Protein AF-A0A1M5YSQ1-F1 (afdb_monomer_lite)

Structure (mmCIF, N/CA/C/O backbone):
data_AF-A0A1M5YSQ1-F1
#
_entry.id   AF-A0A1M5YSQ1-F1
#
loop_
_atom_site.group_PDB
_atom_site.id
_atom_site.type_symbol
_atom_site.label_atom_id
_atom_site.label_alt_id
_atom_site.label_comp_id
_atom_site.label_asym_id
_atom_site.label_entity_id
_atom_site.label_seq_id
_atom_site.pdbx_PDB_ins_code
_atom_site.Cartn_x
_atom_site.Cartn_y
_atom_site.Cartn_z
_atom_site.occupancy
_atom_site.B_iso_or_equiv
_atom_site.auth_seq_id
_atom_site.auth_comp_id
_atom_site.auth_asym_id
_atom_site.auth_atom_id
_atom_site.pdbx_PDB_model_num
ATOM 1 N N . MET A 1 1 ? 1.270 -7.930 -24.022 1.00 67.38 1 MET A N 1
ATOM 2 C CA . MET A 1 1 ? 0.389 -8.095 -22.838 1.00 67.38 1 MET A CA 1
ATOM 3 C C . MET A 1 1 ? 0.809 -7.225 -21.651 1.00 67.38 1 MET A C 1
ATOM 5 O O . MET A 1 1 ? 0.004 -6.414 -21.222 1.00 67.38 1 MET A O 1
ATOM 9 N N . ARG A 1 2 ? 2.056 -7.299 -21.154 1.00 74.00 2 ARG A N 1
ATOM 10 C CA . ARG A 1 2 ? 2.515 -6.504 -19.987 1.00 74.00 2 ARG A CA 1
ATOM 11 C C . ARG A 1 2 ? 2.346 -4.981 -20.124 1.00 74.00 2 ARG A C 1
ATOM 13 O O . ARG A 1 2 ? 1.919 -4.342 -19.172 1.00 74.00 2 ARG A O 1
ATOM 20 N N . ALA A 1 3 ? 2.619 -4.418 -21.305 1.00 78.94 3 ALA A N 1
ATOM 21 C CA . ALA A 1 3 ? 2.424 -2.988 -21.570 1.00 78.94 3 ALA A CA 1
ATOM 22 C C . ALA A 1 3 ? 0.945 -2.566 -21.498 1.00 78.94 3 ALA A C 1
ATOM 24 O O . ALA A 1 3 ? 0.623 -1.518 -20.954 1.00 78.94 3 ALA A O 1
ATOM 25 N N . MET A 1 4 ? 0.041 -3.421 -21.981 1.00 82.69 4 MET A N 1
ATOM 26 C CA . MET A 1 4 ? -1.400 -3.158 -21.982 1.00 82.69 4 MET A CA 1
ATOM 27 C C . MET A 1 4 ? -1.969 -3.161 -20.556 1.00 82.69 4 MET A C 1
ATOM 29 O O . MET A 1 4 ? -2.725 -2.268 -20.194 1.00 82.69 4 MET A O 1
ATOM 33 N N . ILE A 1 5 ? -1.520 -4.102 -19.715 1.00 84.00 5 ILE A N 1
ATOM 34 C CA . ILE A 1 5 ? -1.881 -4.151 -18.287 1.00 84.00 5 ILE A CA 1
ATOM 35 C C . ILE A 1 5 ? -1.378 -2.897 -17.555 1.00 84.00 5 ILE A C 1
ATOM 37 O O . ILE A 1 5 ? -2.077 -2.360 -16.701 1.00 84.00 5 ILE A O 1
ATOM 41 N N . TRP A 1 6 ? -0.198 -2.388 -17.922 1.00 83.00 6 TRP A N 1
ATOM 42 C CA . TRP A 1 6 ? 0.349 -1.150 -17.358 1.00 83.00 6 TRP A CA 1
ATOM 43 C C . TRP A 1 6 ? -0.514 0.077 -17.662 1.00 83.00 6 TRP A C 1
ATOM 45 O O . TRP A 1 6 ? -0.778 0.873 -16.765 1.00 83.00 6 TRP A O 1
ATOM 55 N N . VAL A 1 7 ? -0.974 0.217 -18.907 1.00 86.88 7 VAL A N 1
ATOM 56 C CA . VAL A 1 7 ? -1.852 1.326 -19.315 1.00 86.88 7 VAL A CA 1
ATOM 57 C C . VAL A 1 7 ? -3.193 1.250 -18.584 1.00 86.88 7 VAL A C 1
ATOM 59 O O . VAL A 1 7 ? -3.645 2.249 -18.030 1.00 86.88 7 VAL A O 1
ATOM 62 N N . ILE A 1 8 ? -3.785 0.055 -18.504 1.00 87.25 8 ILE A N 1
ATOM 63 C CA . ILE A 1 8 ? -5.049 -0.171 -17.787 1.00 87.25 8 ILE A CA 1
ATOM 64 C C . ILE A 1 8 ? -4.910 0.192 -16.304 1.00 87.25 8 ILE A C 1
ATOM 66 O O . ILE A 1 8 ? -5.778 0.870 -15.754 1.00 87.25 8 ILE A O 1
ATOM 70 N N . ALA A 1 9 ? -3.805 -0.201 -15.664 1.00 84.94 9 ALA A N 1
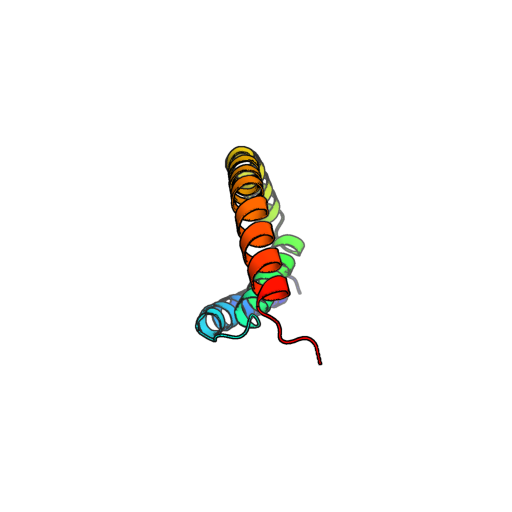ATOM 71 C CA . ALA A 1 9 ? -3.559 0.120 -14.264 1.00 84.94 9 ALA A CA 1
ATOM 72 C C . ALA A 1 9 ? -3.445 1.637 -14.024 1.00 84.94 9 ALA A C 1
ATOM 74 O O . ALA A 1 9 ? -4.027 2.143 -13.069 1.00 84.94 9 ALA A O 1
ATOM 75 N N . TRP A 1 10 ? -2.786 2.384 -14.914 1.00 88.12 10 TRP A N 1
ATOM 76 C CA . TRP A 1 10 ? -2.736 3.849 -14.824 1.00 88.12 10 TRP A CA 1
ATOM 77 C C . TRP A 1 10 ? -4.107 4.504 -14.979 1.00 88.12 10 TRP A C 1
ATOM 79 O O . TRP A 1 10 ? -4.447 5.393 -14.199 1.00 88.12 10 TRP A O 1
ATOM 89 N N . CYS A 1 11 ? -4.909 4.053 -15.946 1.00 87.00 11 CYS A N 1
ATOM 90 C CA . CYS A 1 11 ? -6.268 4.560 -16.130 1.00 87.00 11 CYS A CA 1
ATOM 91 C C . CYS A 1 11 ? -7.133 4.321 -14.884 1.00 87.00 11 CYS A C 1
ATOM 93 O O . CYS A 1 11 ? -7.814 5.239 -14.428 1.00 87.00 11 CYS A O 1
ATOM 95 N N . LEU A 1 12 ? -7.064 3.121 -14.297 1.00 85.50 12 LEU A N 1
ATOM 96 C CA . LEU A 1 12 ? -7.770 2.782 -13.056 1.00 85.50 12 LEU A CA 1
ATOM 97 C C . LEU A 1 12 ? -7.286 3.616 -11.865 1.00 85.50 12 LEU A C 1
ATOM 99 O O . LEU A 1 12 ? -8.105 4.027 -11.047 1.00 85.50 12 LEU A O 1
ATOM 103 N N . MET A 1 13 ? -5.985 3.899 -11.777 1.00 88.06 13 MET A N 1
ATOM 104 C CA . MET A 1 13 ? -5.423 4.691 -10.683 1.00 88.06 13 MET A CA 1
ATOM 105 C C . MET A 1 13 ? -5.868 6.157 -10.748 1.00 88.06 13 MET A C 1
ATOM 107 O O . MET A 1 13 ? -6.239 6.730 -9.724 1.00 88.06 13 MET A O 1
ATOM 111 N N . LEU A 1 14 ? -5.903 6.748 -11.947 1.00 88.50 14 LEU A N 1
ATOM 112 C CA . LEU A 1 14 ? -6.421 8.105 -12.158 1.00 88.50 14 LEU A CA 1
ATOM 113 C C . LEU A 1 14 ? -7.920 8.188 -11.854 1.00 88.50 14 LEU A C 1
ATOM 115 O O . LEU A 1 14 ? -8.354 9.085 -11.134 1.00 88.50 14 LEU A O 1
ATOM 119 N N . LEU A 1 15 ? -8.701 7.223 -12.348 1.00 87.19 15 LEU A N 1
ATOM 120 C CA . LEU A 1 15 ? -10.136 7.135 -12.076 1.00 87.19 15 LEU A CA 1
ATOM 121 C C . LEU A 1 15 ? -10.411 6.984 -10.572 1.00 87.19 15 LEU A C 1
ATOM 123 O O . LEU A 1 15 ? -11.250 7.690 -10.015 1.00 87.19 15 LEU A O 1
ATOM 127 N N . GLY A 1 16 ? -9.673 6.092 -9.909 1.00 80.94 16 GLY A N 1
ATOM 128 C CA . GLY A 1 16 ? -9.748 5.894 -8.468 1.00 80.94 16 GLY A CA 1
ATOM 129 C C . GLY A 1 16 ? -9.416 7.173 -7.699 1.00 80.94 16 GLY A C 1
ATOM 130 O O . GLY A 1 16 ? -10.146 7.522 -6.778 1.00 80.94 16 GLY A O 1
ATOM 131 N N . GLY A 1 17 ? -8.394 7.922 -8.130 1.00 85.81 17 GLY A N 1
ATOM 132 C CA . GLY A 1 17 ? -8.026 9.219 -7.553 1.00 85.81 17 GLY A CA 1
ATOM 133 C C . GLY A 1 17 ? -9.149 10.257 -7.608 1.00 85.81 17 GLY A C 1
ATOM 134 O O . GLY A 1 17 ? -9.401 10.936 -6.617 1.00 85.81 17 GLY A O 1
ATOM 135 N N . VAL A 1 18 ? -9.880 10.338 -8.722 1.00 85.81 18 VAL A N 1
ATOM 136 C CA . VAL A 1 18 ? -11.058 11.219 -8.838 1.00 85.81 18 VAL A CA 1
ATOM 137 C C . VAL A 1 18 ? -12.194 10.744 -7.924 1.00 85.81 18 VAL A C 1
ATOM 139 O O . VAL A 1 18 ? -12.860 11.549 -7.277 1.00 85.81 18 VAL A O 1
ATOM 142 N N . LEU A 1 19 ? -12.396 9.430 -7.820 1.00 83.62 19 LEU A N 1
ATOM 143 C CA . LEU A 1 19 ? -13.460 8.837 -7.007 1.00 83.62 19 LEU A CA 1
ATOM 144 C C . LEU A 1 19 ? -13.193 8.884 -5.494 1.00 83.62 19 LEU A C 1
ATOM 146 O O . LEU A 1 19 ? -14.130 8.688 -4.724 1.00 83.62 19 LEU A O 1
ATOM 150 N N . VAL A 1 20 ? -11.970 9.172 -5.039 1.00 83.81 20 VAL A N 1
ATOM 151 C CA . VAL A 1 20 ? -11.660 9.355 -3.604 1.00 83.81 20 VAL A CA 1
ATOM 152 C C . VAL A 1 20 ? -12.389 10.561 -3.005 1.00 83.81 20 VAL A C 1
ATOM 154 O O . VAL A 1 20 ? -12.664 10.571 -1.810 1.00 83.81 20 VAL A O 1
ATOM 157 N N . PHE A 1 21 ? -12.769 11.545 -3.823 1.00 82.44 21 PHE A N 1
ATOM 158 C CA . PHE A 1 21 ? -13.584 12.676 -3.369 1.00 82.44 21 PHE A CA 1
ATOM 159 C C . PHE A 1 21 ? -15.051 12.304 -3.113 1.00 82.44 21 PHE A C 1
ATOM 161 O O . PHE A 1 21 ? -15.809 13.119 -2.589 1.00 82.44 21 PHE A O 1
ATOM 168 N N . THR A 1 22 ? -15.470 11.085 -3.464 1.00 83.12 22 THR A N 1
ATOM 169 C CA . THR A 1 22 ? -16.812 10.598 -3.138 1.00 83.12 22 THR A CA 1
ATOM 170 C C . THR A 1 22 ? -16.846 10.042 -1.710 1.00 83.12 22 THR A C 1
ATOM 172 O O . THR A 1 22 ? -15.881 9.420 -1.271 1.00 83.12 22 THR A O 1
ATOM 175 N N . PRO A 1 23 ? -17.958 10.204 -0.966 1.00 76.62 23 PRO A N 1
ATOM 176 C CA . PRO A 1 23 ? -18.094 9.667 0.394 1.00 76.62 23 PRO A CA 1
ATOM 177 C C . PRO A 1 23 ? -18.133 8.127 0.447 1.00 76.62 23 PRO A C 1
ATOM 179 O O . PRO A 1 23 ? -18.223 7.546 1.526 1.00 76.62 23 PRO A O 1
ATOM 182 N N . LEU A 1 24 ? -18.084 7.455 -0.708 1.00 78.00 24 LEU A N 1
ATOM 183 C CA . LEU A 1 24 ? -18.054 6.004 -0.827 1.00 78.00 24 LEU A CA 1
ATOM 184 C C . LEU A 1 24 ? -16.601 5.516 -0.972 1.00 78.00 24 LEU A C 1
ATOM 186 O O . LEU A 1 24 ? -15.833 6.093 -1.740 1.00 78.00 24 LEU A O 1
ATOM 190 N N . PRO A 1 25 ? -16.218 4.386 -0.348 1.00 80.00 25 PRO A N 1
ATOM 191 C CA . PRO A 1 25 ? -14.842 3.872 -0.383 1.00 80.00 25 PRO A CA 1
ATOM 192 C C . PRO A 1 25 ? -14.419 3.295 -1.752 1.00 80.00 25 PRO A C 1
ATOM 194 O O . PRO A 1 25 ? -13.367 2.668 -1.871 1.00 80.00 25 PRO A O 1
ATOM 197 N N . VAL A 1 26 ? -15.222 3.492 -2.802 1.00 81.50 26 VAL A N 1
ATOM 198 C CA . VAL A 1 26 ? -15.018 2.933 -4.147 1.00 81.50 26 VAL A CA 1
ATOM 199 C C . VAL A 1 26 ? -13.706 3.421 -4.763 1.00 81.50 26 VAL A C 1
ATOM 201 O O . VAL A 1 26 ? -12.970 2.623 -5.343 1.00 81.50 26 VAL A O 1
ATOM 204 N N . GLY A 1 27 ? -13.368 4.704 -4.590 1.00 78.81 27 GLY A N 1
ATOM 205 C CA . GLY A 1 27 ? -12.110 5.263 -5.094 1.00 78.81 27 GLY A CA 1
ATOM 206 C C . GLY A 1 27 ? -10.881 4.593 -4.477 1.00 78.81 27 GLY A C 1
ATOM 207 O O . GLY A 1 27 ? -9.958 4.210 -5.194 1.00 78.81 27 GLY A O 1
ATOM 208 N N . ALA A 1 28 ? -10.905 4.354 -3.163 1.00 81.25 28 ALA A N 1
ATOM 209 C CA . ALA A 1 28 ? -9.817 3.676 -2.465 1.00 81.25 28 ALA A CA 1
ATOM 210 C C . ALA A 1 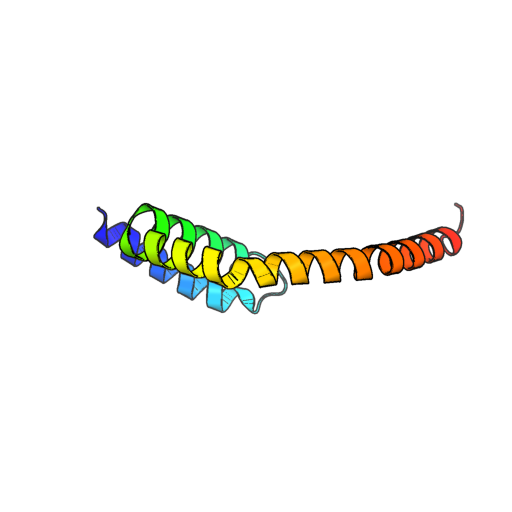28 ? -9.630 2.229 -2.958 1.00 81.25 28 ALA A C 1
ATOM 212 O O . ALA A 1 28 ? -8.497 1.809 -3.189 1.00 81.25 28 ALA A O 1
ATOM 213 N N . LEU A 1 29 ? -10.723 1.490 -3.187 1.00 84.94 29 LEU A N 1
ATOM 214 C CA . LEU A 1 29 ? -10.676 0.119 -3.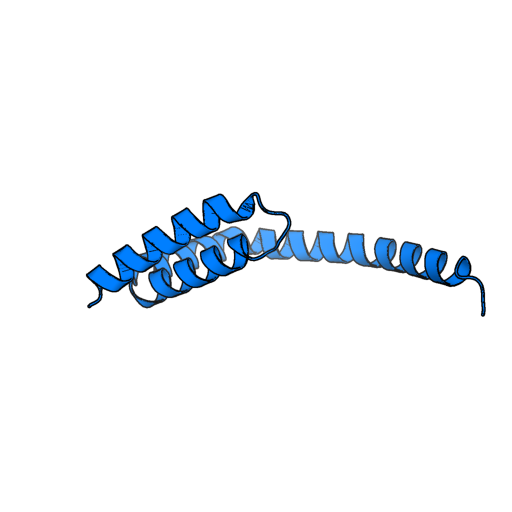718 1.00 84.94 29 LEU A CA 1
ATOM 215 C C . LEU A 1 29 ? -10.105 0.055 -5.143 1.00 84.94 29 LEU A C 1
ATOM 217 O O . LEU A 1 29 ? -9.324 -0.838 -5.465 1.00 84.94 29 LEU A O 1
ATOM 221 N N . LEU A 1 30 ? -10.462 1.014 -5.999 1.00 84.62 30 LEU A N 1
ATOM 222 C CA . LEU A 1 30 ? -9.918 1.108 -7.357 1.00 84.62 30 LEU A CA 1
ATOM 223 C C . LEU A 1 30 ? -8.413 1.393 -7.348 1.00 84.62 30 LEU A C 1
ATOM 225 O O . LEU A 1 30 ? -7.657 0.767 -8.096 1.00 84.62 30 LEU A O 1
ATOM 229 N N . ILE A 1 31 ? -7.965 2.289 -6.465 1.00 84.75 31 ILE A N 1
ATOM 230 C CA . ILE A 1 31 ? -6.542 2.596 -6.301 1.00 84.75 31 ILE A CA 1
ATOM 231 C C . ILE A 1 31 ? -5.786 1.360 -5.808 1.00 84.75 31 ILE A C 1
ATOM 233 O O . ILE A 1 31 ? -4.771 1.004 -6.405 1.00 84.75 31 ILE A O 1
ATOM 237 N N . THR A 1 32 ? -6.270 0.657 -4.780 1.00 84.75 32 THR A N 1
ATOM 238 C CA . THR A 1 32 ? -5.564 -0.531 -4.272 1.00 84.75 32 THR A CA 1
ATOM 239 C C . THR A 1 32 ? -5.492 -1.653 -5.306 1.00 84.75 32 THR A C 1
ATOM 241 O O . THR A 1 32 ? -4.435 -2.271 -5.456 1.00 84.75 32 THR A O 1
ATOM 24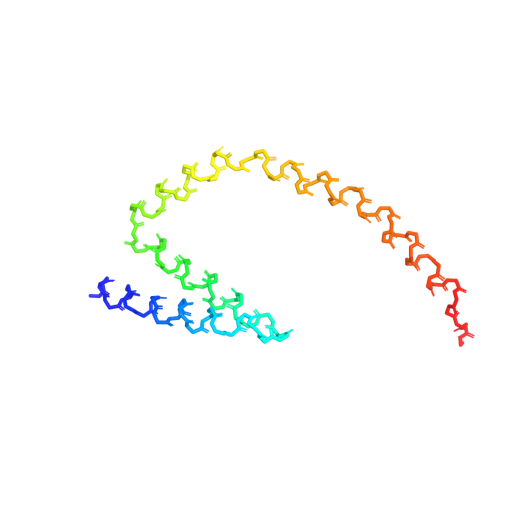4 N N . LEU A 1 33 ? -6.558 -1.867 -6.084 1.00 85.56 33 LEU A N 1
ATOM 245 C CA . LEU A 1 33 ? -6.578 -2.851 -7.166 1.00 85.56 33 LEU A CA 1
ATOM 246 C C . LEU A 1 33 ? -5.594 -2.493 -8.291 1.00 85.56 33 LEU A C 1
ATOM 248 O O . LEU A 1 33 ? -4.826 -3.349 -8.738 1.00 85.56 33 LEU A O 1
ATOM 252 N N . SER A 1 34 ? -5.576 -1.228 -8.724 1.00 84.19 34 SER A N 1
ATOM 253 C CA . SER A 1 34 ? -4.632 -0.749 -9.741 1.00 84.19 34 SER A CA 1
ATOM 254 C C . SER A 1 34 ? -3.177 -0.912 -9.292 1.00 84.19 34 SER A C 1
ATOM 256 O O . SER A 1 34 ? -2.343 -1.419 -10.046 1.00 84.19 34 SER A O 1
ATOM 258 N N . LEU A 1 35 ? -2.885 -0.589 -8.031 1.00 82.81 35 LEU A N 1
ATOM 259 C CA . LEU A 1 35 ? -1.554 -0.714 -7.454 1.00 82.81 35 LEU A CA 1
ATOM 260 C C . LEU A 1 35 ? -1.117 -2.183 -7.360 1.00 82.81 35 LEU A C 1
ATOM 262 O O . LEU A 1 35 ? 0.019 -2.508 -7.708 1.00 82.81 35 LEU A O 1
ATOM 266 N N . ALA A 1 36 ? -2.021 -3.088 -6.968 1.00 84.56 36 ALA A N 1
ATOM 267 C CA . ALA A 1 36 ? -1.767 -4.529 -6.948 1.00 84.56 36 ALA A CA 1
ATOM 268 C C . ALA A 1 36 ? -1.424 -5.071 -8.347 1.00 84.56 36 ALA A C 1
ATOM 270 O O . ALA A 1 36 ? -0.467 -5.835 -8.498 1.00 84.56 36 ALA A O 1
ATOM 271 N N . MET A 1 37 ? -2.136 -4.619 -9.387 1.00 82.69 37 MET A N 1
ATOM 272 C CA . MET A 1 37 ? -1.814 -4.966 -10.775 1.00 82.69 37 MET A CA 1
ATOM 273 C C . MET A 1 37 ? -0.433 -4.444 -11.199 1.00 82.69 37 MET A C 1
ATOM 275 O O . MET A 1 37 ? 0.343 -5.186 -11.804 1.00 82.69 37 MET A O 1
ATOM 279 N N . MET A 1 38 ? -0.078 -3.200 -10.853 1.00 83.44 38 MET A N 1
ATOM 280 C CA . MET A 1 38 ? 1.246 -2.644 -11.177 1.00 83.44 38 MET A CA 1
ATOM 281 C C . MET A 1 38 ? 2.381 -3.404 -10.487 1.00 83.44 38 MET A C 1
ATOM 283 O O . MET A 1 38 ? 3.417 -3.668 -11.107 1.00 83.44 38 MET A O 1
ATOM 287 N N . LEU A 1 39 ? 2.180 -3.783 -9.223 1.00 84.44 39 LEU A N 1
ATOM 288 C CA . LEU A 1 39 ? 3.133 -4.579 -8.454 1.00 84.44 39 LEU A CA 1
ATOM 289 C C . LEU A 1 39 ? 3.291 -5.984 -9.038 1.00 84.44 39 LEU A C 1
ATOM 291 O O . LEU A 1 39 ? 4.410 -6.481 -9.094 1.00 84.44 39 LEU A O 1
ATOM 295 N N . GLY A 1 40 ? 2.218 -6.608 -9.528 1.00 79.56 40 GLY A N 1
ATOM 296 C CA . GLY A 1 40 ? 2.288 -7.922 -10.177 1.00 79.56 40 GLY A CA 1
ATOM 297 C C . GLY A 1 40 ? 3.081 -7.925 -11.490 1.00 79.56 40 GLY A C 1
ATOM 298 O O . GLY A 1 40 ? 3.683 -8.934 -11.850 1.00 79.56 40 GLY A O 1
ATOM 299 N N . VAL A 1 41 ? 3.121 -6.794 -12.204 1.00 82.56 41 VAL A N 1
ATOM 300 C CA . VAL A 1 41 ? 3.783 -6.697 -13.517 1.00 82.56 41 VAL A CA 1
ATOM 301 C C . VAL A 1 41 ? 5.207 -6.134 -13.434 1.00 82.56 41 VAL A C 1
ATOM 303 O O . VAL A 1 41 ? 6.030 -6.446 -14.299 1.00 82.56 41 VAL A O 1
ATOM 306 N N . SER A 1 42 ? 5.526 -5.313 -12.427 1.00 82.88 42 SER A N 1
ATOM 307 C CA . SER A 1 42 ? 6.802 -4.590 -12.345 1.00 82.88 42 SER A CA 1
ATOM 308 C C . SER A 1 42 ? 7.651 -4.987 -11.127 1.00 82.88 42 SER A C 1
ATOM 310 O O . SER A 1 42 ? 7.372 -4.539 -10.011 1.00 82.88 42 SER A O 1
ATOM 312 N N . PRO A 1 43 ? 8.770 -5.714 -11.320 1.00 81.38 43 PRO A N 1
ATOM 313 C CA . PRO A 1 43 ? 9.676 -6.069 -10.222 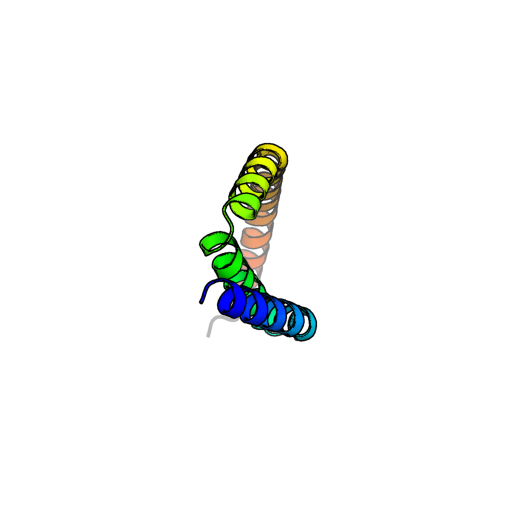1.00 81.38 43 PRO A CA 1
ATOM 314 C C . PRO A 1 43 ? 10.373 -4.842 -9.606 1.00 81.38 43 PRO A C 1
ATOM 316 O O . PRO A 1 43 ? 10.715 -4.833 -8.427 1.00 81.38 43 PRO A O 1
ATOM 319 N N . ARG A 1 44 ? 10.535 -3.752 -10.371 1.00 82.56 44 ARG A N 1
ATOM 320 C CA . ARG A 1 44 ? 11.095 -2.491 -9.854 1.00 82.56 44 ARG A CA 1
ATOM 321 C C . ARG A 1 44 ? 10.180 -1.846 -8.813 1.00 82.56 44 ARG A C 1
ATOM 323 O O . ARG A 1 44 ? 10.671 -1.323 -7.816 1.00 82.56 44 ARG A O 1
ATOM 330 N N . LEU A 1 45 ? 8.865 -1.887 -9.041 1.00 77.19 45 LEU A N 1
ATOM 331 C CA . LEU A 1 45 ? 7.882 -1.363 -8.090 1.00 77.19 45 LEU A CA 1
ATOM 332 C C . LEU A 1 45 ? 7.808 -2.232 -6.833 1.00 77.19 45 LEU A C 1
ATOM 334 O O . LEU A 1 45 ? 7.734 -1.681 -5.740 1.00 77.19 45 LEU A O 1
ATOM 338 N N . GLN A 1 46 ? 7.922 -3.557 -6.966 1.00 81.31 46 GLN A N 1
ATOM 339 C CA . GLN A 1 46 ? 8.004 -4.456 -5.809 1.00 81.31 46 GLN A CA 1
ATOM 340 C C . GLN A 1 46 ? 9.208 -4.133 -4.918 1.00 81.31 46 GLN A C 1
ATOM 342 O O . GLN A 1 46 ? 9.039 -3.948 -3.715 1.00 81.31 46 GLN A O 1
ATOM 347 N N . ASN A 1 47 ? 10.399 -3.963 -5.502 1.00 83.38 47 ASN A N 1
ATOM 348 C CA . ASN A 1 47 ? 11.592 -3.594 -4.733 1.00 83.38 47 ASN A CA 1
ATOM 349 C C . ASN A 1 47 ? 11.434 -2.238 -4.033 1.00 83.38 47 ASN A C 1
ATOM 351 O O . ASN A 1 47 ? 11.813 -2.090 -2.873 1.00 83.38 47 ASN A O 1
ATOM 355 N N . ARG A 1 48 ? 10.842 -1.239 -4.702 1.00 83.75 48 ARG A N 1
ATOM 356 C CA . ARG A 1 48 ? 10.563 0.066 -4.080 1.00 83.75 48 ARG A CA 1
ATOM 357 C C . ARG A 1 48 ? 9.561 -0.047 -2.935 1.00 83.75 48 ARG A C 1
ATOM 359 O O . ARG A 1 48 ? 9.780 0.574 -1.900 1.00 83.75 48 ARG A O 1
ATOM 366 N N . LEU A 1 49 ? 8.511 -0.851 -3.096 1.00 81.56 49 LEU A N 1
ATOM 367 C CA . LEU A 1 49 ? 7.534 -1.106 -2.040 1.00 81.56 49 LEU A CA 1
ATOM 368 C C . LEU A 1 49 ? 8.182 -1.800 -0.840 1.00 81.56 49 LEU A C 1
ATOM 370 O O . LEU A 1 49 ? 7.904 -1.434 0.297 1.00 81.56 49 LEU A O 1
ATOM 374 N N . GLN A 1 50 ? 9.062 -2.769 -1.083 1.00 82.25 50 GLN A N 1
ATOM 375 C CA . GLN A 1 50 ? 9.778 -3.471 -0.025 1.00 82.25 50 GLN A CA 1
ATOM 376 C C . GLN A 1 50 ? 10.682 -2.517 0.765 1.00 82.25 50 GLN A C 1
ATOM 378 O O . GLN A 1 50 ? 10.609 -2.508 1.989 1.00 82.25 50 GLN A O 1
ATOM 383 N N . ILE A 1 51 ? 11.449 -1.660 0.080 1.00 84.75 51 ILE A N 1
ATOM 384 C CA . ILE A 1 51 ? 12.278 -0.619 0.718 1.00 84.75 51 ILE A CA 1
ATOM 385 C C . ILE A 1 51 ? 11.409 0.374 1.501 1.00 84.75 51 ILE A C 1
ATOM 387 O O . ILE A 1 51 ? 11.742 0.780 2.614 1.00 84.75 51 ILE A O 1
ATOM 391 N N . TRP A 1 52 ? 10.276 0.783 0.931 1.00 81.12 52 TRP A N 1
ATOM 392 C CA . TRP A 1 52 ? 9.355 1.682 1.614 1.00 81.12 52 TRP A CA 1
ATOM 393 C C . TRP A 1 52 ? 8.795 1.038 2.886 1.00 81.12 52 TRP A C 1
ATOM 395 O O . TRP A 1 52 ? 8.834 1.668 3.940 1.00 81.12 52 TRP A O 1
ATOM 405 N N . ARG A 1 53 ? 8.372 -0.232 2.818 1.00 79.94 53 ARG A N 1
ATOM 406 C CA . ARG A 1 53 ? 7.861 -1.001 3.960 1.00 79.94 53 ARG A CA 1
ATOM 407 C C . ARG A 1 53 ? 8.912 -1.156 5.056 1.00 79.94 53 ARG A C 1
ATOM 409 O O . ARG A 1 53 ? 8.592 -0.947 6.219 1.00 79.94 53 ARG A O 1
ATOM 416 N N . THR A 1 54 ? 10.164 -1.458 4.711 1.00 81.69 54 THR A N 1
ATOM 417 C CA . THR A 1 54 ? 11.241 -1.537 5.713 1.00 81.69 54 THR A CA 1
ATOM 418 C C . THR A 1 54 ? 11.492 -0.190 6.387 1.00 81.69 54 THR A C 1
ATOM 420 O O . THR A 1 54 ? 11.741 -0.148 7.586 1.00 81.69 54 THR A O 1
ATOM 423 N N . ASN A 1 55 ? 11.356 0.916 5.649 1.00 83.31 55 ASN A N 1
ATOM 424 C CA . ASN A 1 55 ? 11.549 2.262 6.192 1.00 83.31 55 ASN A CA 1
ATOM 425 C C . ASN A 1 55 ? 10.345 2.769 7.007 1.00 83.31 55 ASN A C 1
ATOM 427 O O . ASN A 1 55 ? 10.522 3.593 7.898 1.00 83.31 55 ASN A O 1
ATOM 431 N N . HIS A 1 56 ? 9.133 2.287 6.713 1.00 77.94 56 HIS A N 1
ATOM 432 C CA . HIS A 1 56 ? 7.886 2.705 7.369 1.00 77.94 56 HIS A CA 1
ATOM 433 C C . HIS A 1 56 ? 7.397 1.720 8.441 1.00 77.94 56 HIS A C 1
ATOM 435 O O . HIS A 1 56 ? 6.392 1.994 9.084 1.00 77.94 56 HIS A O 1
ATOM 441 N N . GLY A 1 57 ? 8.131 0.642 8.734 1.00 73.56 57 GLY A N 1
ATOM 442 C CA . GLY A 1 57 ? 7.894 -0.197 9.918 1.00 73.56 57 GLY A CA 1
ATOM 443 C C . GLY A 1 57 ? 7.687 0.572 11.243 1.00 73.56 57 GLY A C 1
ATOM 444 O O . GLY A 1 57 ? 6.834 0.175 12.037 1.00 73.56 57 GLY A O 1
ATOM 445 N N . PRO A 1 58 ? 8.370 1.706 11.518 1.00 78.19 58 PRO A N 1
ATOM 446 C CA . PRO A 1 58 ? 8.039 2.530 12.684 1.00 78.19 58 PRO A CA 1
ATOM 447 C C . PRO A 1 58 ? 6.666 3.228 12.613 1.00 78.19 58 PRO A C 1
ATOM 449 O O . PRO A 1 58 ? 6.108 3.519 13.672 1.00 78.19 58 PRO A O 1
ATOM 452 N N . LEU A 1 59 ? 6.089 3.475 11.427 1.00 75.94 59 LEU A N 1
ATOM 453 C CA . LEU A 1 59 ? 4.709 3.971 11.313 1.00 75.94 59 LEU A CA 1
ATOM 454 C C . LEU A 1 59 ? 3.686 2.917 11.729 1.00 75.94 59 LEU A C 1
ATOM 456 O O . LEU A 1 59 ? 2.718 3.289 12.382 1.00 75.94 59 LEU A O 1
ATOM 460 N N . ASP A 1 60 ? 3.902 1.637 11.425 1.00 75.38 60 ASP A N 1
ATOM 461 C CA . ASP A 1 60 ? 2.996 0.567 11.873 1.00 75.38 60 ASP A CA 1
ATOM 462 C C . ASP A 1 60 ? 2.926 0.530 13.407 1.00 75.38 60 ASP A C 1
ATOM 464 O O . ASP A 1 60 ? 1.850 0.455 14.002 1.00 75.38 60 ASP A O 1
ATOM 468 N N . ASN A 1 61 ? 4.071 0.720 14.070 1.00 81.19 61 ASN A N 1
ATOM 469 C CA . ASN A 1 61 ? 4.127 0.847 15.526 1.00 81.19 61 ASN A CA 1
ATOM 470 C C . ASN A 1 61 ? 3.393 2.094 16.047 1.00 81.19 61 ASN A C 1
ATOM 472 O O . ASN A 1 61 ? 2.796 2.048 17.124 1.00 81.19 61 ASN A O 1
ATOM 476 N N . LEU A 1 62 ? 3.434 3.216 15.320 1.00 81.94 62 LEU A N 1
ATOM 477 C CA . LEU A 1 62 ? 2.674 4.420 15.672 1.00 81.94 62 LEU A CA 1
ATOM 478 C C . LEU A 1 62 ? 1.170 4.219 15.467 1.00 81.94 62 LEU A C 1
ATOM 480 O O . LEU A 1 62 ? 0.393 4.601 16.339 1.00 81.94 62 LEU A O 1
ATOM 484 N N . MET A 1 63 ? 0.766 3.576 14.372 1.00 77.69 63 MET A N 1
ATOM 485 C CA . MET A 1 63 ? -0.620 3.200 14.092 1.00 77.69 63 MET A CA 1
ATOM 486 C C . MET A 1 63 ? -1.176 2.310 15.203 1.00 77.69 63 MET A C 1
ATOM 488 O O . MET A 1 63 ? -2.191 2.658 15.799 1.00 77.69 63 MET A O 1
ATOM 492 N N . HIS A 1 64 ? -0.458 1.255 15.598 1.00 82.19 64 HIS A N 1
ATOM 493 C CA . HIS A 1 64 ? -0.872 0.405 16.718 1.00 82.19 64 HIS A CA 1
ATOM 494 C C . HIS A 1 64 ? -0.932 1.144 18.059 1.00 82.19 64 HIS A C 1
ATOM 496 O O . HIS A 1 64 ? -1.779 0.842 18.902 1.00 82.19 64 HIS A O 1
ATOM 502 N N . LYS A 1 65 ? -0.057 2.129 18.293 1.00 84.62 65 LYS A N 1
ATOM 503 C CA . LYS A 1 65 ? -0.151 2.978 19.491 1.00 84.62 65 LYS A CA 1
ATOM 504 C C . LYS A 1 65 ? -1.401 3.856 19.463 1.00 84.62 65 LYS A C 1
ATOM 506 O O . LYS A 1 65 ? -2.069 3.968 20.487 1.00 84.62 65 LYS A O 1
ATOM 511 N N . LEU A 1 66 ? -1.722 4.461 18.321 1.00 82.75 66 LEU A N 1
ATOM 512 C CA . LEU A 1 66 ? -2.937 5.262 18.154 1.00 82.75 66 LEU A CA 1
ATOM 513 C C . LEU A 1 66 ? -4.195 4.406 18.300 1.00 82.75 66 LEU A C 1
ATOM 515 O O . LEU A 1 66 ? -5.124 4.808 18.993 1.00 82.75 66 LEU A O 1
ATOM 519 N N . GLU A 1 67 ? -4.195 3.209 17.725 1.00 82.81 67 GLU A N 1
ATOM 520 C CA . GLU A 1 67 ? -5.270 2.229 17.856 1.00 82.81 67 GLU A CA 1
ATOM 521 C C . GLU A 1 67 ? -5.516 1.882 19.331 1.00 82.81 67 GLU A C 1
ATOM 523 O O . GLU A 1 67 ? -6.628 2.054 19.826 1.00 82.81 67 GLU A O 1
ATOM 528 N N . ARG A 1 68 ? -4.457 1.562 20.091 1.00 84.81 68 ARG A N 1
ATOM 529 C CA . ARG A 1 68 ? -4.547 1.327 21.546 1.00 84.81 68 ARG A CA 1
ATOM 530 C C . ARG A 1 68 ? -5.056 2.526 22.346 1.00 84.81 68 ARG A C 1
ATOM 532 O O . ARG A 1 68 ? -5.642 2.330 23.406 1.00 84.81 68 ARG A O 1
ATOM 539 N N . LEU A 1 69 ? -4.816 3.755 21.890 1.00 85.06 69 LEU A N 1
ATOM 540 C CA . LEU A 1 69 ? -5.317 4.971 22.546 1.00 85.06 69 LEU A CA 1
ATOM 541 C C . LEU A 1 69 ? -6.784 5.261 22.195 1.00 85.06 69 LEU A C 1
ATOM 543 O O . LEU A 1 69 ? -7.517 5.819 23.014 1.00 85.06 69 LEU A O 1
ATOM 547 N N . CYS A 1 70 ? -7.215 4.891 20.991 1.00 81.38 70 CYS A N 1
ATOM 548 C CA . CYS A 1 70 ? -8.588 5.061 20.524 1.00 81.38 70 CYS A CA 1
ATOM 549 C C . CYS A 1 70 ? -9.533 3.987 21.077 1.00 81.38 70 CYS A C 1
ATOM 551 O O . CYS A 1 70 ? -10.668 4.314 21.420 1.00 81.38 70 CYS A O 1
ATOM 553 N N . GLU A 1 71 ? -9.061 2.750 21.239 1.00 86.44 71 GLU A N 1
ATOM 554 C CA . GLU A 1 71 ? -9.820 1.609 21.769 1.00 86.44 71 GLU A CA 1
ATOM 555 C C . GLU A 1 71 ? -10.575 1.920 23.086 1.00 86.44 71 GLU A C 1
ATOM 557 O O . GLU A 1 71 ? -11.802 1.787 23.119 1.00 86.44 71 GLU A O 1
ATOM 562 N N . PRO A 1 72 ? -9.935 2.430 24.163 1.00 82.62 72 PRO A N 1
ATOM 563 C CA . PRO A 1 72 ? -10.640 2.727 25.412 1.00 82.62 72 PRO A CA 1
ATOM 564 C C . PRO A 1 72 ? -11.633 3.890 25.274 1.00 82.62 72 PRO A C 1
ATOM 566 O O . PRO A 1 72 ? -12.670 3.904 25.938 1.00 82.62 72 P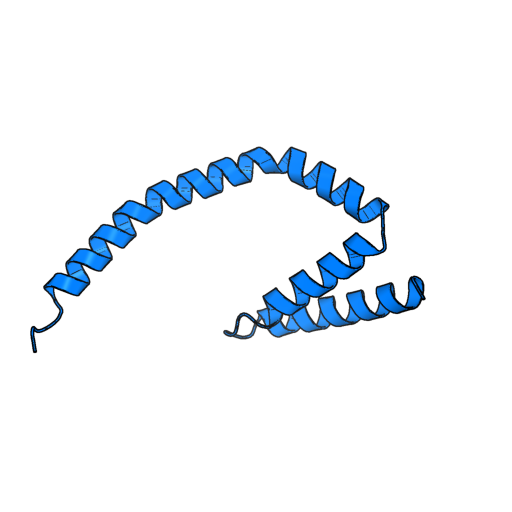RO A O 1
ATOM 569 N N . ARG A 1 73 ? -11.355 4.866 24.396 1.00 81.31 73 ARG A N 1
ATOM 570 C CA . ARG A 1 73 ? -12.275 5.985 24.130 1.00 81.31 73 ARG A CA 1
ATOM 571 C C . ARG A 1 73 ? -13.529 5.506 23.413 1.00 81.31 73 ARG A C 1
ATOM 573 O O . ARG A 1 73 ? -14.631 5.901 23.789 1.00 81.31 73 ARG A O 1
ATOM 580 N N . TRP A 1 74 ? -13.363 4.632 22.424 1.00 81.31 74 TRP A N 1
ATOM 581 C CA . TRP A 1 74 ? -14.471 4.005 21.717 1.00 81.31 74 TRP A CA 1
ATOM 582 C C . TRP A 1 74 ? -15.328 3.161 22.660 1.00 81.31 74 TRP A C 1
ATOM 584 O O . TRP A 1 74 ? -16.545 3.330 22.692 1.00 81.31 74 TRP A O 1
ATOM 594 N N . GLN A 1 75 ? -14.704 2.324 23.494 1.00 82.25 75 GLN A N 1
ATOM 595 C CA . GLN A 1 75 ? -15.416 1.515 24.487 1.00 82.25 75 GLN A CA 1
ATOM 596 C C . GLN A 1 75 ? -16.198 2.381 25.481 1.00 82.25 75 GLN A C 1
ATOM 598 O O . GLN A 1 75 ? -17.362 2.089 25.758 1.00 82.25 75 GLN A O 1
ATOM 603 N N . GLY A 1 76 ? -15.615 3.482 25.965 1.00 81.94 76 GLY A N 1
ATOM 604 C CA . GLY A 1 76 ? -16.315 4.434 26.830 1.00 81.94 76 GLY A CA 1
ATOM 605 C C . GLY A 1 76 ? -17.529 5.072 26.147 1.00 81.94 76 GLY A C 1
ATOM 606 O O . GLY A 1 76 ? -18.619 5.119 26.720 1.00 81.94 76 GLY A O 1
ATOM 607 N N . MET A 1 77 ? -17.380 5.506 24.893 1.00 82.44 77 MET A N 1
ATOM 608 C CA . MET A 1 77 ? -18.484 6.069 24.108 1.00 82.44 77 MET A CA 1
ATOM 609 C C . MET A 1 77 ? -19.582 5.031 23.839 1.00 82.44 77 MET A C 1
ATOM 611 O O . MET A 1 77 ? -20.765 5.331 23.994 1.00 82.44 77 MET A O 1
ATOM 615 N N . HIS A 1 78 ? -19.198 3.798 23.504 1.00 84.31 78 HIS A N 1
ATOM 616 C CA . HIS A 1 78 ? -20.112 2.685 23.276 1.00 84.31 78 HIS A CA 1
ATOM 617 C C . HIS A 1 78 ? -20.913 2.343 24.537 1.00 84.31 78 HIS A C 1
ATOM 619 O O . HIS A 1 78 ? -22.136 2.242 24.481 1.00 84.31 78 HIS A O 1
ATOM 625 N N . GLN A 1 79 ? -20.257 2.247 25.697 1.00 84.12 79 GLN A N 1
ATOM 626 C CA . GLN A 1 79 ? -20.934 2.012 26.975 1.00 84.12 79 GLN A CA 1
ATOM 627 C C . GLN A 1 79 ? -21.920 3.134 27.319 1.00 84.12 79 GLN A C 1
ATOM 629 O O . GLN A 1 79 ? -23.018 2.857 27.802 1.00 84.12 79 GLN A O 1
ATOM 634 N N . ASN A 1 80 ? -21.565 4.392 27.047 1.00 83.12 80 ASN A N 1
ATOM 635 C CA . ASN A 1 80 ? -22.464 5.524 27.263 1.00 83.12 80 ASN A CA 1
ATOM 636 C C . ASN A 1 80 ? -23.676 5.484 26.324 1.00 83.12 80 ASN A C 1
ATOM 638 O O . ASN A 1 80 ? -24.794 5.694 26.781 1.00 83.12 80 ASN A O 1
ATOM 642 N N . LEU A 1 81 ? -23.481 5.140 25.049 1.00 81.81 81 LEU A N 1
ATOM 643 C CA . LEU A 1 81 ? -24.570 4.958 24.083 1.00 81.81 81 LEU A CA 1
ATOM 644 C C . LEU A 1 81 ? -25.493 3.788 24.450 1.00 81.81 81 LEU A C 1
ATOM 646 O O . LEU A 1 81 ? -26.705 3.878 24.280 1.00 81.81 81 LEU A O 1
ATOM 650 N N . VAL A 1 82 ? -24.942 2.694 24.980 1.00 84.31 82 VAL A N 1
ATOM 651 C CA . VAL A 1 82 ? -25.737 1.562 25.479 1.00 84.31 82 VAL A CA 1
ATOM 652 C C . VAL A 1 82 ? -26.554 1.970 26.709 1.00 84.31 82 VAL A C 1
ATOM 654 O O . VAL A 1 82 ? -27.712 1.575 26.818 1.00 84.31 82 VAL A O 1
ATOM 657 N N . LYS A 1 83 ? -25.994 2.793 27.606 1.00 80.69 83 LYS A N 1
ATOM 658 C CA . LYS A 1 83 ? -26.708 3.322 28.782 1.00 80.69 83 LYS A CA 1
ATOM 659 C C . LYS A 1 83 ? -27.832 4.291 28.416 1.00 80.69 83 LYS A C 1
ATOM 661 O O . LYS A 1 83 ? -28.856 4.294 29.087 1.00 80.69 83 LYS A O 1
ATOM 666 N N . THR A 1 84 ? -27.650 5.111 27.382 1.00 78.94 84 THR A N 1
ATOM 667 C CA . THR A 1 84 ? -28.663 6.081 26.933 1.00 78.94 84 THR A CA 1
ATOM 668 C C . THR A 1 84 ? -29.674 5.487 25.960 1.00 78.94 84 THR A C 1
ATOM 670 O O . THR A 1 84 ? -30.644 6.159 25.606 1.00 78.94 84 THR A O 1
ATOM 673 N N . ARG A 1 85 ? -29.498 4.227 25.537 1.00 71.69 85 ARG A N 1
ATOM 674 C CA . ARG A 1 85 ? -30.474 3.545 24.692 1.00 71.69 85 ARG A CA 1
ATOM 675 C C . ARG A 1 85 ? -31.739 3.263 25.516 1.00 71.69 85 ARG A C 1
ATOM 677 O O . ARG A 1 85 ? -31.657 2.531 26.504 1.00 71.69 85 ARG A O 1
ATOM 684 N N . PRO A 1 86 ? -32.910 3.799 25.129 1.00 71.75 86 PRO A N 1
ATOM 685 C CA . PRO A 1 86 ? -34.154 3.472 25.808 1.00 71.75 86 PRO A CA 1
ATOM 686 C C . PRO A 1 86 ? -34.399 1.968 25.667 1.00 71.75 86 PRO A C 1
ATOM 688 O O . PRO A 1 86 ? -34.407 1.435 24.553 1.00 71.75 86 PRO A O 1
ATOM 691 N N . ARG A 1 87 ? -34.544 1.279 26.804 1.00 65.31 87 ARG A N 1
ATOM 692 C CA . ARG A 1 87 ? -34.974 -0.121 26.838 1.00 65.31 87 ARG A CA 1
ATOM 693 C C . ARG A 1 87 ? -36.398 -0.160 26.281 1.00 65.31 87 ARG A C 1
ATOM 695 O O . ARG A 1 87 ? -37.314 0.320 26.943 1.00 65.31 87 ARG A O 1
ATOM 702 N N . ARG A 1 88 ? -36.544 -0.625 25.041 1.00 58.41 88 ARG A N 1
ATOM 703 C CA . ARG A 1 88 ? -37.830 -1.103 24.528 1.00 58.41 88 ARG A CA 1
ATOM 704 C C . ARG A 1 88 ? -38.127 -2.464 25.130 1.00 58.41 88 ARG A C 1
ATOM 706 O O . ARG A 1 88 ? -37.153 -3.234 25.288 1.00 58.41 88 ARG A O 1
#

Sequence (88 aa):
MRAMIWVIAWCLMLLGGVLVFTPLPVGALLITLSLAMMLGVSPRLQNRLQIWRTNHGPLDNLMHKLERLCEPRWQGMHQNLVKTRPRR

Organism: NCBI:txid299255

Secondary structure (DSSP, 8-state):
-HHHHHHHHHHHHHHHHHHTTSSSTHHHHHHHHHHHHHHHH-HHHHHHHHHHHHHHHHHHHHHHHHHHHHHHHHHHHHHHHHHHS---

pLDDT: mean 81.58, std 4.83, range [58.41, 88.5]

Foldseek 3Di:
DLVVLLVVLVVLLVVLVVCVPPPDCSSVVSNVVSLVSVVVSDVVSVVVVVVVCVVCVVVVVVVVVVVVVVVVVVVVVVVVVVVPPPDD

Radius of gyration: 19.96 Å; chains: 1; bounding box: 50×21×52 Å